Protein AF-A0A091MST9-F1 (afdb_monomer)

Secondary structure (DSSP, 8-state):
-TTT----SSHHHHHHHHHHHH----EE-TTT--EESSHHHHHT-

Foldseek 3Di:
DVPPPDDDPDPVVVVLVCCVVVVDFPDADPVPRDTHSDPVVVVVD

Nearest PDB structures (foldseek):
  5ei9-assembly2_F  TM=9.675E-01  e=1.109E-03  Homo sapiens
  8cuc-assembly2_G  TM=9.877E-01  e=3.348E-03  Homo sapiens
  7ysf-assembly1_A  TM=9.263E-01  e=2.494E-03  Homo sapiens
  5k5i-assembly1_A  TM=9.556E-01  e=3.110E-03  Homo sapiens
  3uk3-assembly1_C  TM=9.022E-01  e=2.889E-03  Homo sapiens

Sequence (45 aa):
CKICCKTFLTLTDCKKHIRVHTGEKPYACLKCGKRFSQSSHLYNH

Mean predicted aligned error: 2.7 Å

Organism: NCBI:txid57068

Structure (mmCIF, N/CA/C/O backbone):
data_AF-A0A091MST9-F1
#
_entry.id   AF-A0A091MST9-F1
#
loop_
_atom_site.group_PDB
_atom_site.id
_atom_site.type_symbol
_atom_site.label_atom_id
_atom_site.label_alt_id
_atom_site.label_comp_id
_atom_site.label_asym_id
_atom_site.label_entity_id
_atom_site.label_seq_id
_atom_site.pdbx_PDB_ins_code
_atom_site.Cartn_x
_atom_site.Cartn_y
_atom_site.Cartn_z
_atom_site.occupancy
_atom_site.B_iso_or_equiv
_atom_site.auth_seq_id
_atom_site.auth_comp_id
_atom_site.auth_asym_id
_atom_site.auth_atom_id
_atom_site.pdbx_PDB_model_num
ATOM 1 N N . CYS A 1 1 ? 6.862 -5.050 -15.411 1.00 91.38 1 CYS A N 1
ATOM 2 C CA . CYS A 1 1 ? 5.415 -4.753 -15.373 1.00 91.38 1 CYS A CA 1
ATOM 3 C C . CYS A 1 1 ? 4.885 -4.773 -16.797 1.00 91.38 1 CYS A C 1
ATOM 5 O O . CYS A 1 1 ? 5.462 -4.098 -17.637 1.00 91.38 1 CYS A O 1
ATOM 7 N N . LYS A 1 2 ? 3.820 -5.537 -17.073 1.00 85.94 2 LYS A N 1
ATOM 8 C CA . LYS A 1 2 ? 3.238 -5.633 -18.425 1.00 85.94 2 LYS A CA 1
ATOM 9 C C . LYS A 1 2 ? 2.458 -4.376 -18.852 1.00 85.94 2 LYS A C 1
ATOM 11 O O . LYS A 1 2 ? 2.137 -4.253 -20.020 1.00 85.94 2 LYS A O 1
ATOM 16 N N . ILE A 1 3 ? 2.164 -3.466 -17.916 1.00 91.81 3 ILE A N 1
ATOM 17 C CA . ILE A 1 3 ? 1.367 -2.251 -18.157 1.00 91.81 3 ILE A CA 1
ATOM 18 C C . ILE A 1 3 ? 2.256 -1.044 -18.495 1.00 91.81 3 ILE A C 1
ATOM 20 O O . ILE A 1 3 ? 1.923 -0.276 -19.385 1.00 91.81 3 ILE A O 1
ATOM 24 N N . CYS A 1 4 ? 3.388 -0.862 -17.801 1.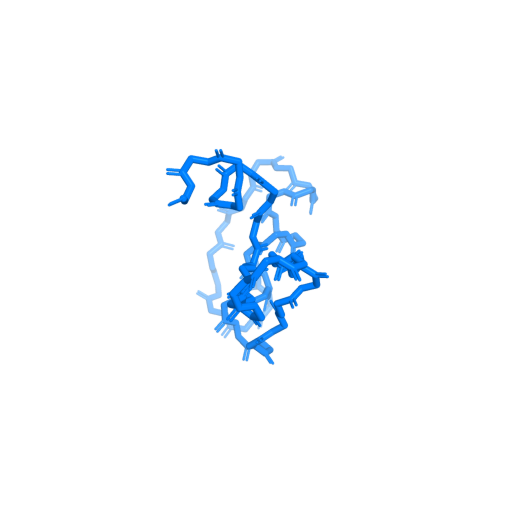00 92.44 4 CYS A N 1
ATOM 25 C CA . CYS A 1 4 ? 4.240 0.332 -17.952 1.00 92.44 4 CYS A CA 1
ATOM 26 C C . CYS A 1 4 ? 5.731 0.038 -18.188 1.00 92.44 4 CYS A C 1
ATOM 28 O O . CYS A 1 4 ? 6.577 0.886 -17.920 1.00 92.44 4 CYS A O 1
ATOM 30 N N . CYS A 1 5 ? 6.075 -1.179 -18.615 1.00 91.75 5 CYS A N 1
ATOM 31 C CA . CYS A 1 5 ? 7.442 -1.610 -18.949 1.00 91.75 5 CYS A CA 1
ATOM 32 C C . CYS A 1 5 ? 8.515 -1.437 -17.849 1.00 91.75 5 CYS A C 1
ATOM 34 O O . CYS A 1 5 ? 9.682 -1.718 -18.097 1.00 91.75 5 CYS A O 1
ATOM 36 N N . LYS A 1 6 ? 8.156 -1.066 -16.609 1.00 93.44 6 LYS A N 1
ATOM 37 C CA . LYS A 1 6 ? 9.102 -1.024 -15.480 1.00 93.44 6 LYS A CA 1
ATOM 38 C C . LYS A 1 6 ? 9.649 -2.410 -15.146 1.00 93.44 6 LYS A C 1
ATOM 40 O O . LYS A 1 6 ? 8.874 -3.363 -14.995 1.00 93.44 6 LYS A O 1
ATOM 45 N N . THR A 1 7 ? 10.960 -2.496 -14.958 1.00 93.56 7 THR A N 1
ATOM 46 C CA . THR A 1 7 ? 11.658 -3.711 -14.521 1.00 93.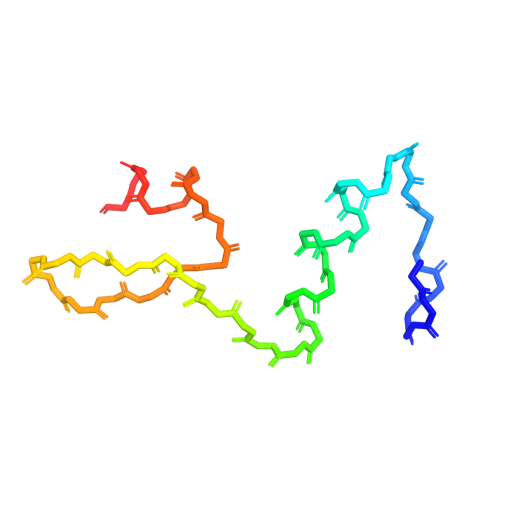56 7 THR A CA 1
ATOM 47 C C . THR A 1 7 ? 11.709 -3.771 -12.998 1.00 93.56 7 THR A C 1
ATOM 49 O O . THR A 1 7 ? 11.922 -2.760 -12.336 1.00 93.56 7 THR A O 1
ATOM 52 N N . PHE A 1 8 ? 11.493 -4.961 -12.440 1.00 94.12 8 PHE A N 1
ATOM 53 C CA . PHE A 1 8 ? 11.550 -5.224 -11.003 1.00 94.12 8 PHE A CA 1
ATOM 54 C C . PHE A 1 8 ? 12.493 -6.393 -10.764 1.00 94.12 8 PHE A C 1
ATOM 56 O O . PHE A 1 8 ? 12.482 -7.346 -11.540 1.00 94.12 8 PHE A O 1
ATOM 63 N N . LEU A 1 9 ? 13.271 -6.320 -9.685 1.00 94.00 9 LEU A N 1
ATOM 64 C CA . LEU A 1 9 ? 14.208 -7.378 -9.301 1.00 94.00 9 LEU A CA 1
ATOM 65 C C . LEU A 1 9 ? 13.477 -8.622 -8.788 1.00 94.00 9 LEU A C 1
ATOM 67 O O . LEU A 1 9 ? 13.946 -9.739 -8.975 1.00 94.00 9 LEU A O 1
ATOM 71 N N . THR A 1 10 ? 12.311 -8.431 -8.164 1.00 94.38 10 THR A N 1
ATOM 72 C CA . THR A 1 10 ? 11.519 -9.524 -7.599 1.00 94.38 10 THR A CA 1
ATOM 73 C C . THR A 1 10 ? 10.079 -9.518 -8.105 1.00 94.38 10 THR A C 1
ATOM 75 O O . THR A 1 10 ? 9.487 -8.475 -8.41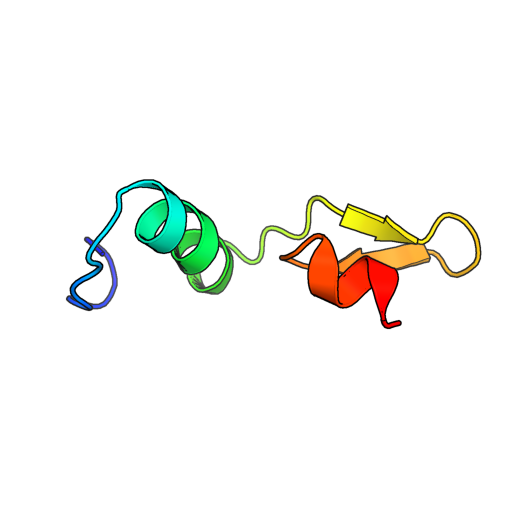1 1.00 94.38 10 THR A O 1
ATOM 78 N N . LEU A 1 11 ? 9.469 -10.708 -8.138 1.00 91.62 11 LEU A N 1
ATOM 79 C CA . LEU A 1 11 ? 8.043 -10.859 -8.432 1.00 91.62 11 LEU A CA 1
ATOM 80 C C . LEU A 1 11 ? 7.178 -10.121 -7.400 1.00 91.62 11 LEU A C 1
ATOM 82 O O . LEU A 1 11 ? 6.147 -9.552 -7.752 1.00 91.62 11 LEU A O 1
ATOM 86 N N . THR A 1 12 ? 7.594 -10.114 -6.134 1.00 93.31 12 THR A N 1
ATOM 87 C CA . THR A 1 12 ? 6.922 -9.403 -5.040 1.00 93.31 12 THR A CA 1
ATOM 88 C C . THR A 1 12 ? 6.863 -7.899 -5.272 1.00 93.31 12 THR A C 1
ATOM 90 O O . THR A 1 12 ? 5.805 -7.305 -5.058 1.00 93.31 12 THR A O 1
ATOM 93 N N . ASP A 1 13 ? 7.939 -7.288 -5.765 1.00 94.06 13 ASP A N 1
ATOM 94 C CA . ASP A 1 13 ? 7.955 -5.853 -6.062 1.00 94.06 13 ASP A CA 1
ATOM 95 C C . ASP A 1 13 ? 7.069 -5.531 -7.263 1.00 94.06 13 ASP A C 1
ATOM 97 O O . ASP A 1 13 ? 6.293 -4.578 -7.216 1.00 94.06 13 ASP A O 1
ATOM 101 N N . CYS A 1 14 ? 7.085 -6.388 -8.291 1.00 94.56 14 CYS A N 1
ATOM 102 C CA . CYS A 1 14 ? 6.171 -6.273 -9.426 1.00 94.56 14 CYS A CA 1
ATOM 103 C C . CYS A 1 14 ? 4.699 -6.388 -8.979 1.00 94.56 14 CYS A C 1
ATOM 105 O O . CYS A 1 14 ? 3.873 -5.567 -9.373 1.00 94.56 14 CYS A O 1
ATOM 107 N N . LYS A 1 15 ? 4.364 -7.345 -8.098 1.00 93.38 15 LYS A N 1
ATOM 108 C CA . LYS A 1 15 ? 3.008 -7.509 -7.536 1.00 93.38 15 LYS A CA 1
ATOM 109 C C . LYS A 1 15 ? 2.564 -6.290 -6.724 1.00 93.38 15 LYS A C 1
ATOM 111 O O . LYS A 1 15 ? 1.453 -5.808 -6.920 1.00 93.38 15 LYS A O 1
ATOM 116 N N . LYS A 1 16 ? 3.423 -5.764 -5.842 1.00 94.94 16 LYS A N 1
ATOM 117 C CA . LYS A 1 16 ? 3.137 -4.528 -5.088 1.00 94.94 16 LYS A CA 1
ATOM 118 C C . LYS A 1 16 ? 2.926 -3.346 -6.033 1.00 94.94 16 LYS A C 1
ATOM 120 O O . LYS A 1 16 ? 2.002 -2.564 -5.834 1.00 94.94 16 LYS A O 1
ATOM 125 N N . HIS A 1 17 ? 3.753 -3.239 -7.069 1.00 95.31 17 HIS A N 1
ATOM 126 C CA . HIS A 1 17 ? 3.665 -2.181 -8.066 1.00 95.31 17 HIS A CA 1
ATOM 127 C C . HIS A 1 17 ? 2.367 -2.225 -8.882 1.00 95.31 17 HIS A C 1
ATOM 129 O O . HIS A 1 17 ? 1.809 -1.167 -9.157 1.00 95.31 17 HIS A O 1
ATOM 135 N N . ILE A 1 18 ? 1.848 -3.409 -9.231 1.00 96.06 18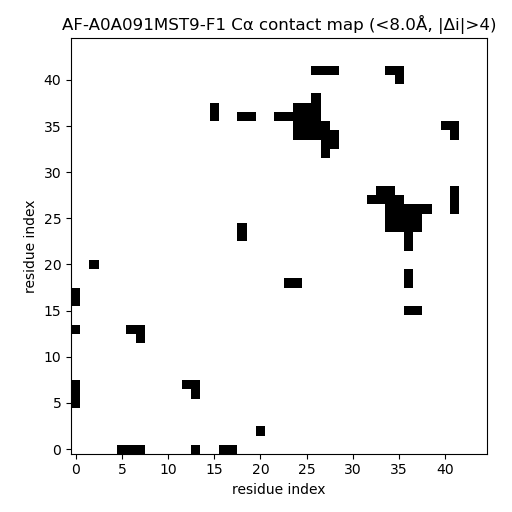 ILE A N 1
ATOM 136 C CA . ILE A 1 18 ? 0.597 -3.536 -10.003 1.00 96.06 18 ILE A CA 1
ATOM 137 C C . ILE A 1 18 ? -0.578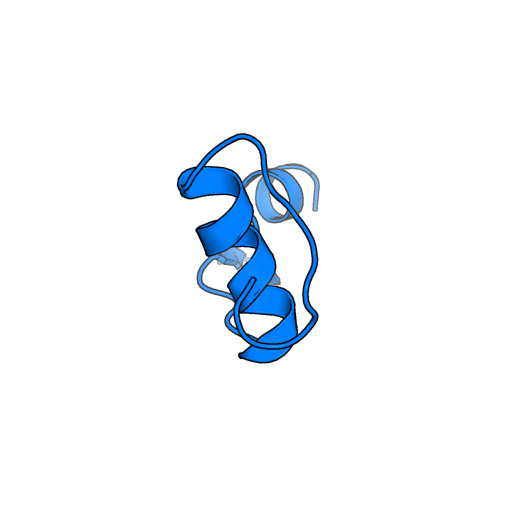 -2.813 -9.322 1.00 96.06 18 ILE A C 1
ATOM 139 O O . ILE A 1 18 ? -1.437 -2.275 -10.017 1.00 96.06 18 ILE A O 1
ATOM 143 N N . ARG A 1 19 ? -0.570 -2.686 -7.988 1.00 96.19 19 ARG A N 1
ATOM 144 C CA . ARG A 1 19 ? -1.575 -1.919 -7.228 1.00 96.19 19 ARG A CA 1
ATOM 145 C C . ARG A 1 19 ? -1.660 -0.442 -7.623 1.00 96.19 19 ARG A C 1
ATOM 147 O O . ARG A 1 19 ? -2.698 0.178 -7.429 1.00 96.19 19 ARG A O 1
ATOM 154 N N . VAL A 1 20 ? -0.594 0.128 -8.190 1.00 94.94 20 VAL A N 1
ATOM 155 C CA . VAL A 1 20 ? -0.594 1.497 -8.739 1.00 94.94 20 VAL A CA 1
ATOM 156 C C . VAL A 1 20 ? -1.477 1.591 -9.984 1.00 94.94 20 VAL A C 1
ATOM 158 O O . VAL A 1 20 ? -2.086 2.626 -10.220 1.00 94.94 20 VAL A O 1
ATOM 161 N N . HIS A 1 21 ? -1.570 0.511 -10.760 1.00 96.12 21 HIS A N 1
ATOM 162 C CA 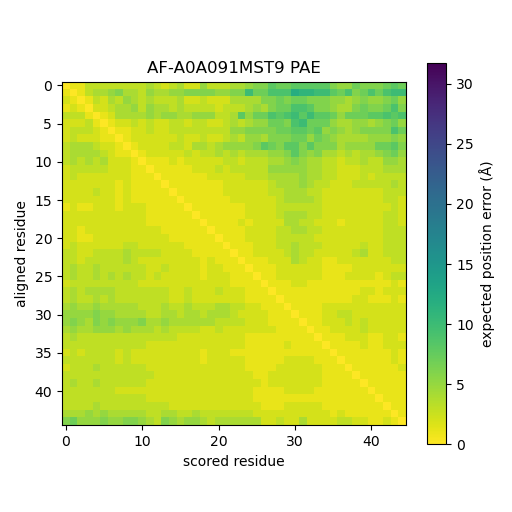. HIS A 1 21 ? -2.414 0.453 -11.949 1.00 96.12 21 HIS A CA 1
ATOM 163 C C . HIS A 1 21 ? -3.850 0.047 -11.626 1.00 96.12 21 HIS A C 1
ATOM 165 O O . HIS A 1 21 ? -4.779 0.610 -12.188 1.00 96.12 21 HIS A O 1
ATOM 171 N N . THR A 1 22 ? -4.042 -0.919 -10.723 1.00 95.88 22 THR A N 1
ATOM 172 C CA . THR A 1 22 ? -5.385 -1.411 -10.372 1.00 95.88 22 THR A CA 1
ATOM 173 C C . THR A 1 22 ? -6.093 -0.543 -9.336 1.00 95.88 22 THR A C 1
ATOM 175 O O . THR A 1 22 ? -7.293 -0.693 -9.131 1.00 95.88 22 THR A O 1
ATOM 178 N N . GLY A 1 23 ? -5.361 0.329 -8.637 1.00 95.88 23 GLY A N 1
ATOM 179 C CA . GLY A 1 23 ? -5.893 1.105 -7.518 1.00 95.88 23 GLY A CA 1
ATOM 180 C C . GLY A 1 23 ? -6.192 0.267 -6.271 1.00 95.88 23 GLY A C 1
ATOM 181 O O . GLY A 1 23 ? -6.797 0.775 -5.326 1.00 95.88 23 GLY A O 1
ATOM 182 N N . GLU A 1 24 ? -5.774 -1.003 -6.236 1.00 97.38 24 GLU A N 1
ATOM 183 C CA . GLU A 1 24 ? -6.049 -1.905 -5.122 1.00 97.38 24 GLU A CA 1
ATOM 184 C C . GLU A 1 24 ? -5.382 -1.410 -3.827 1.00 97.38 24 GLU A C 1
ATOM 186 O O . GLU A 1 24 ? -4.170 -1.179 -3.749 1.00 97.38 24 GLU A O 1
ATOM 191 N N . LYS A 1 25 ? -6.188 -1.277 -2.773 1.00 96.88 25 LYS A N 1
ATOM 192 C CA . LYS A 1 25 ? -5.740 -0.870 -1.438 1.00 96.88 25 LYS A CA 1
ATOM 193 C C . LYS A 1 25 ? -6.228 -1.888 -0.407 1.00 96.88 25 LYS A C 1
ATOM 195 O O . LYS A 1 25 ? -7.274 -1.666 0.210 1.00 96.88 25 LYS A O 1
ATOM 200 N N . PRO A 1 26 ? -5.546 -3.037 -0.260 1.00 96.25 26 PRO A N 1
ATOM 201 C CA . PRO A 1 26 ? -6.035 -4.137 0.571 1.00 96.25 26 PRO A CA 1
ATOM 202 C C . PRO A 1 26 ? -5.919 -3.853 2.073 1.00 96.25 26 PRO A C 1
ATOM 204 O O . PRO A 1 26 ? -6.643 -4.447 2.862 1.00 96.25 26 PRO A O 1
ATOM 207 N N . TYR A 1 27 ? -5.052 -2.925 2.479 1.00 97.62 27 TYR A N 1
ATOM 208 C CA . TYR A 1 27 ? -4.829 -2.616 3.888 1.00 97.62 27 TYR A CA 1
ATOM 209 C C . TYR A 1 27 ? -5.741 -1.475 4.317 1.00 97.62 27 TYR A C 1
ATOM 211 O O . TYR A 1 27 ? -5.725 -0.421 3.688 1.00 97.62 27 TYR A O 1
ATOM 219 N N . ALA A 1 28 ? -6.519 -1.664 5.377 1.00 98.00 28 ALA A N 1
ATOM 220 C CA . ALA A 1 28 ? -7.422 -0.648 5.902 1.00 98.00 28 ALA A CA 1
ATOM 221 C C . ALA A 1 28 ? -7.102 -0.352 7.369 1.00 98.00 28 ALA A C 1
ATOM 223 O O . ALA A 1 28 ? -6.879 -1.266 8.161 1.00 98.00 28 ALA A O 1
ATOM 224 N N . CYS A 1 29 ? -7.100 0.929 7.729 1.00 97.94 29 CYS A N 1
ATOM 225 C CA . CYS A 1 29 ? -7.073 1.349 9.119 1.00 97.94 29 CYS A CA 1
ATOM 226 C C . CYS A 1 29 ? -8.470 1.177 9.712 1.00 97.94 29 CYS A C 1
ATOM 228 O O . CYS A 1 29 ? -9.413 1.835 9.279 1.00 97.94 29 CYS A O 1
ATOM 230 N N . LEU A 1 30 ? -8.601 0.322 10.725 1.00 96.94 30 LEU A N 1
ATOM 231 C CA . LEU A 1 30 ? -9.890 0.063 11.373 1.00 96.94 30 LEU A CA 1
ATOM 232 C C . LEU A 1 30 ? -10.417 1.267 12.1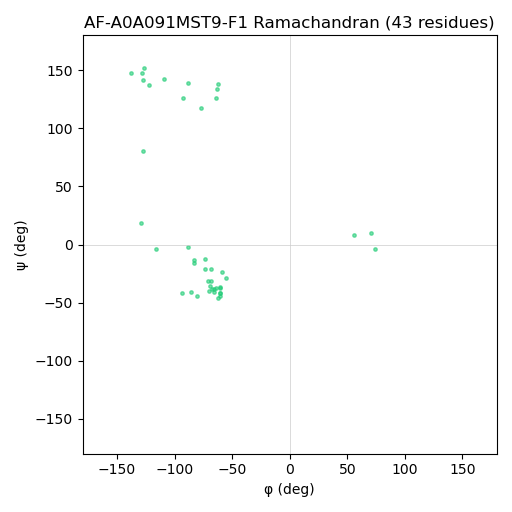68 1.00 96.94 30 LEU A C 1
AT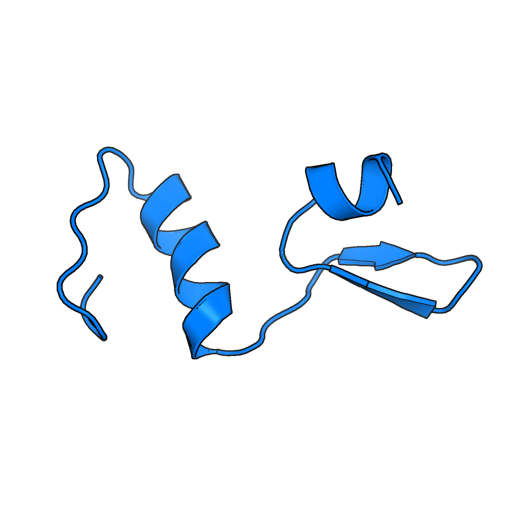OM 234 O O . LEU A 1 30 ? -11.613 1.353 12.410 1.00 96.94 30 LEU A O 1
ATOM 238 N N . LYS A 1 31 ? -9.542 2.206 12.552 1.00 97.00 31 LYS A N 1
ATOM 239 C CA . LYS A 1 31 ? -9.934 3.398 13.319 1.00 97.00 31 LYS A CA 1
ATOM 240 C C . LYS A 1 31 ? -10.540 4.494 12.444 1.00 97.00 31 LYS A C 1
ATOM 242 O O . LYS A 1 31 ? -11.532 5.095 12.827 1.00 97.00 31 LYS A O 1
ATOM 247 N N . CYS A 1 32 ? -9.932 4.780 11.291 1.00 97.62 32 CYS A N 1
ATOM 248 C CA . CYS A 1 32 ? -10.328 5.908 10.437 1.00 97.62 32 CYS A CA 1
ATOM 249 C C . CYS A 1 32 ? -10.862 5.491 9.055 1.00 97.62 32 CYS A C 1
ATOM 251 O O . CYS A 1 32 ? -11.222 6.349 8.255 1.00 97.62 32 CYS A O 1
ATOM 253 N N . GLY A 1 33 ? -10.855 4.196 8.727 1.00 96.62 33 GLY A N 1
ATOM 254 C CA . GLY A 1 33 ? -11.320 3.659 7.444 1.00 96.62 33 GLY A CA 1
ATOM 255 C C . GLY A 1 33 ? -10.391 3.911 6.250 1.00 96.62 33 GLY A C 1
ATOM 256 O O . GLY A 1 33 ? -10.660 3.415 5.154 1.00 96.62 33 GLY A O 1
ATOM 257 N N . LYS A 1 34 ? -9.282 4.649 6.420 1.00 97.94 34 LYS A N 1
ATOM 258 C CA . LYS A 1 34 ? -8.336 4.924 5.325 1.00 97.94 34 LYS A CA 1
ATOM 259 C C . LYS A 1 34 ? -7.713 3.633 4.802 1.00 97.94 34 LYS A C 1
ATOM 261 O O . LYS A 1 34 ? -7.316 2.761 5.574 1.00 97.94 34 LYS A O 1
ATOM 266 N N . ARG A 1 35 ? -7.601 3.536 3.474 1.00 97.62 35 ARG A N 1
ATOM 267 C CA . ARG A 1 35 ? -7.036 2.373 2.780 1.00 97.62 35 ARG A CA 1
ATOM 268 C C . ARG A 1 35 ? -5.672 2.684 2.173 1.00 97.62 35 ARG A C 1
ATOM 270 O O . ARG A 1 35 ? -5.467 3.753 1.599 1.00 97.62 35 ARG A O 1
ATOM 277 N N . PHE A 1 36 ? -4.776 1.706 2.223 1.00 97.75 36 PHE A N 1
ATOM 278 C CA . PHE A 1 36 ? -3.388 1.785 1.787 1.00 97.75 36 PHE A CA 1
ATOM 279 C C . PHE A 1 36 ? -3.060 0.642 0.828 1.00 97.75 36 PHE A C 1
ATOM 281 O O . PHE A 1 36 ? -3.577 -0.471 0.942 1.00 97.75 36 PHE A O 1
ATOM 288 N N . SER A 1 37 ? -2.168 0.912 -0.123 1.00 96.94 37 SER A N 1
ATOM 289 C CA . SER A 1 37 ? -1.664 -0.082 -1.078 1.00 96.94 37 SER A CA 1
ATOM 290 C C . SER A 1 37 ? -0.522 -0.933 -0.512 1.00 96.94 37 SER A C 1
ATOM 292 O O . SER A 1 37 ? -0.186 -1.962 -1.096 1.00 96.94 37 SER A O 1
ATOM 294 N N . GLN A 1 38 ? 0.074 -0.542 0.621 1.00 96.38 38 GLN A N 1
ATOM 295 C CA . GLN A 1 38 ? 1.162 -1.261 1.295 1.00 96.38 38 GLN A CA 1
ATOM 296 C C . GLN A 1 38 ? 0.945 -1.289 2.812 1.00 96.38 38 GLN A C 1
ATOM 298 O O . GLN A 1 38 ? 0.409 -0.336 3.376 1.00 96.38 38 GLN A O 1
ATOM 303 N N . SER A 1 39 ? 1.392 -2.364 3.465 1.00 96.38 39 SER A N 1
ATOM 304 C CA . SER A 1 39 ? 1.279 -2.536 4.919 1.00 96.38 39 SER A CA 1
ATOM 305 C C . SE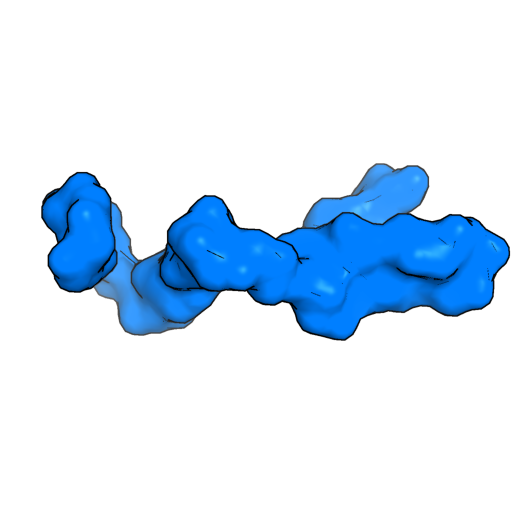R A 1 39 ? 2.151 -1.549 5.692 1.00 96.38 39 SER A C 1
ATOM 307 O O . SER A 1 39 ? 1.705 -1.010 6.696 1.00 96.38 39 SER A O 1
ATOM 309 N N . SER A 1 40 ? 3.356 -1.252 5.199 1.00 96.50 40 SER A N 1
ATOM 310 C CA . SER A 1 40 ? 4.246 -0.247 5.793 1.00 96.50 40 SER A CA 1
ATOM 311 C C . SER A 1 40 ? 3.612 1.144 5.808 1.00 96.50 40 SER A C 1
ATOM 313 O O . SER A 1 40 ? 3.765 1.873 6.781 1.00 96.50 40 SER A O 1
ATOM 315 N N . HIS A 1 41 ? 2.860 1.508 4.766 1.00 96.94 41 HIS A N 1
ATOM 316 C CA . HIS A 1 41 ? 2.132 2.777 4.735 1.00 96.94 41 HIS A CA 1
ATOM 317 C C . HIS A 1 41 ? 0.970 2.806 5.730 1.00 96.94 41 HIS A C 1
ATOM 319 O O . HIS A 1 41 ? 0.730 3.851 6.312 1.00 96.94 41 HIS A O 1
ATOM 325 N N . LEU A 1 42 ? 0.273 1.682 5.948 1.00 97.94 42 LEU A N 1
ATOM 326 C CA . LEU A 1 42 ? -0.731 1.584 7.014 1.00 97.94 42 LEU A CA 1
ATOM 327 C C . LEU A 1 42 ? -0.083 1.690 8.403 1.00 97.94 42 LEU A C 1
ATOM 329 O O . LEU A 1 42 ? -0.640 2.329 9.281 1.00 97.94 42 LEU A O 1
ATOM 333 N N . TYR A 1 43 ? 1.073 1.058 8.606 1.00 97.44 43 TYR A N 1
ATOM 334 C CA . TYR A 1 43 ? 1.756 1.051 9.901 1.00 97.44 43 TYR A CA 1
ATOM 335 C C . TYR A 1 43 ? 2.250 2.443 10.325 1.00 97.44 43 TYR A C 1
ATOM 337 O O . TYR A 1 43 ? 2.170 2.782 11.498 1.00 97.44 43 TYR A O 1
ATOM 345 N N . ASN A 1 44 ? 2.748 3.245 9.378 1.00 97.06 44 ASN A N 1
ATOM 346 C CA . ASN A 1 44 ? 3.258 4.597 9.644 1.00 97.06 44 ASN A CA 1
ATOM 347 C C . ASN A 1 44 ? 2.183 5.699 9.576 1.00 97.06 44 ASN A C 1
ATOM 349 O O . ASN A 1 44 ? 2.512 6.871 9.741 1.00 97.06 44 ASN A O 1
ATOM 353 N N . HIS A 1 45 ? 0.940 5.348 9.245 1.00 94.75 45 HIS A N 1
ATOM 354 C CA . HIS A 1 45 ? -0.158 6.293 9.055 1.00 94.75 45 HIS A CA 1
ATOM 355 C C . HIS A 1 45 ? -0.804 6.697 10.383 1.00 94.75 45 HIS A C 1
ATOM 357 O O . HIS A 1 45 ? -1.099 7.912 10.497 1.00 94.75 45 HIS A O 1
#

InterPro domains:
  IPR013087 Zinc finger C2H2-type [PS00028] (1-21)
  IPR013087 Zinc finger C2H2-type [PS50157] (1-26)
  IPR013087 Zinc finger C2H2-type [PS50157] (27-45)
  IPR036236 Zinc finger C2H2 superfamily [SSF57667] (1-45)

Solvent-accessible surface area (backbone atoms only — not comparable to full-atom values): 2897 Å² total; per-residue (Å²): 72,97,86,75,73,49,84,60,97,41,71,66,55,40,57,57,52,49,29,76,76,72,65,48,45,88,38,64,42,88,89,77,67,52,64,24,69,42,66,69,58,55,73,76,103

pLDDT: mean 95.35, std 2.38, range [85.94, 98.0]

Radius of gyration: 12.08 Å; Cα contacts (8 Å, |Δi|>4): 43; chains: 1; bounding box: 26×17×32 Å